Protein AF-A0A972NWC3-F1 (afdb_monomer_lite)

pLDDT: mean 88.54, std 6.96, range [56.31, 97.44]

Structure (mmCIF, N/CA/C/O backbone):
data_AF-A0A972NWC3-F1
#
_entry.id   AF-A0A972NWC3-F1
#
loop_
_atom_site.group_PDB
_atom_site.id
_atom_site.type_symbol
_atom_site.label_atom_id
_atom_site.label_alt_id
_atom_site.label_comp_id
_atom_site.label_asym_id
_atom_site.label_entity_id
_atom_site.label_seq_id
_atom_site.pdbx_PDB_ins_code
_atom_site.Cartn_x
_atom_site.Cartn_y
_atom_site.Cartn_z
_atom_site.occupancy
_atom_site.B_iso_or_equiv
_atom_site.auth_seq_id
_atom_site.auth_comp_id
_atom_site.auth_asym_id
_atom_site.auth_atom_id
_atom_site.pdbx_PDB_model_num
ATOM 1 N N . MET A 1 1 ? 8.648 5.013 10.242 1.00 74.88 1 MET A N 1
ATOM 2 C CA . MET A 1 1 ? 7.779 6.076 9.704 1.00 74.88 1 MET A CA 1
ATOM 3 C C . MET A 1 1 ? 7.650 7.097 10.802 1.00 74.88 1 MET A C 1
ATOM 5 O O . MET A 1 1 ? 7.543 6.659 11.938 1.00 74.88 1 MET A O 1
ATOM 9 N N . LEU A 1 2 ? 7.761 8.385 10.495 1.00 85.00 2 LEU A N 1
ATOM 10 C CA . LEU A 1 2 ? 7.490 9.434 11.475 1.00 85.00 2 LEU A CA 1
ATOM 11 C C . LEU A 1 2 ? 5.994 9.753 11.473 1.00 85.00 2 LEU A C 1
ATOM 13 O O . LEU A 1 2 ? 5.282 9.457 10.506 1.00 85.00 2 LEU A O 1
ATOM 17 N N . GLU A 1 3 ? 5.509 10.320 12.574 1.00 88.06 3 GLU A N 1
ATOM 18 C CA . GLU A 1 3 ? 4.138 10.820 12.646 1.00 88.06 3 GLU A CA 1
ATOM 19 C C . GLU A 1 3 ? 3.925 11.907 11.593 1.00 88.06 3 GLU A C 1
ATOM 21 O O . GLU A 1 3 ? 4.874 12.518 11.096 1.00 88.06 3 GLU A O 1
ATOM 26 N N . HIS A 1 4 ? 2.674 12.087 11.176 1.00 87.69 4 HIS A N 1
ATOM 27 C CA . HIS A 1 4 ? 2.294 13.115 10.204 1.00 87.69 4 HIS A CA 1
ATOM 28 C C . HIS A 1 4 ? 3.095 13.104 8.890 1.00 87.69 4 HIS A C 1
ATOM 30 O O . HIS A 1 4 ? 3.149 14.116 8.191 1.00 87.69 4 HIS A O 1
ATOM 36 N N . GLN A 1 5 ? 3.691 11.961 8.526 1.00 88.06 5 GLN A N 1
ATOM 37 C CA . GLN A 1 5 ? 4.565 11.814 7.358 1.00 88.06 5 GLN A CA 1
ATOM 38 C C . GLN A 1 5 ? 5.734 12.821 7.339 1.00 88.06 5 GLN A C 1
ATOM 40 O O . GLN A 1 5 ? 6.128 13.287 6.269 1.00 88.06 5 GLN A O 1
ATOM 45 N N . GLU A 1 6 ? 6.301 13.179 8.495 1.00 91.00 6 GLU A N 1
ATOM 46 C CA . GLU A 1 6 ? 7.448 14.102 8.573 1.00 91.00 6 GLU A CA 1
ATOM 47 C C . GLU A 1 6 ? 8.697 13.579 7.842 1.00 91.00 6 GLU A C 1
ATOM 49 O O . GLU A 1 6 ? 9.524 14.359 7.374 1.00 91.00 6 GLU A O 1
ATOM 54 N N . ASP A 1 7 ? 8.811 12.261 7.666 1.00 90.56 7 ASP A N 1
ATOM 55 C CA . ASP A 1 7 ? 9.839 11.617 6.847 1.00 90.56 7 ASP A CA 1
ATOM 56 C C . ASP A 1 7 ? 9.438 11.470 5.364 1.00 90.56 7 ASP A C 1
ATOM 58 O O . ASP A 1 7 ? 10.082 10.731 4.614 1.00 90.56 7 ASP A O 1
ATOM 62 N N . GLY A 1 8 ? 8.378 12.152 4.928 1.00 89.75 8 GLY A N 1
ATOM 63 C CA . GLY A 1 8 ? 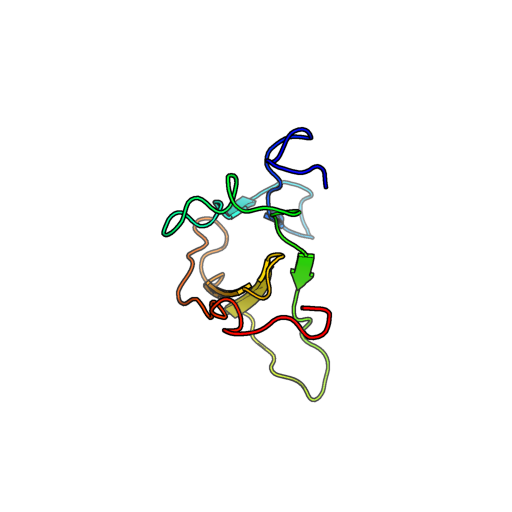7.867 12.160 3.558 1.00 89.75 8 GLY A CA 1
ATOM 64 C C . GLY A 1 8 ? 6.843 11.062 3.255 1.00 89.75 8 GLY A C 1
ATOM 65 O O . GLY A 1 8 ? 6.748 10.046 3.949 1.00 89.75 8 GLY A O 1
ATOM 66 N N . GLU A 1 9 ? 6.083 11.262 2.176 1.00 87.44 9 GLU A N 1
ATOM 67 C CA . GLU A 1 9 ? 5.071 10.315 1.698 1.00 87.44 9 GLU A CA 1
ATOM 68 C C . GLU A 1 9 ? 5.705 8.978 1.285 1.00 87.44 9 GLU A C 1
ATOM 70 O O . GLU A 1 9 ? 6.735 8.928 0.608 1.00 87.44 9 GLU A O 1
ATOM 75 N N . LYS A 1 10 ? 5.087 7.871 1.711 1.00 87.19 10 LYS A N 1
ATOM 76 C CA . LYS A 1 10 ? 5.566 6.513 1.429 1.00 87.19 10 LYS A CA 1
ATOM 77 C C . LYS A 1 10 ? 4.725 5.888 0.326 1.00 87.19 10 LYS A C 1
ATOM 79 O O . LYS A 1 10 ? 3.528 5.687 0.509 1.00 87.19 10 LYS A O 1
ATOM 84 N N . PHE A 1 11 ? 5.348 5.556 -0.796 1.00 88.56 11 PHE A N 1
ATOM 85 C CA . PHE A 1 11 ? 4.667 4.955 -1.941 1.00 88.56 11 PHE A CA 1
ATOM 86 C C . PHE A 1 11 ? 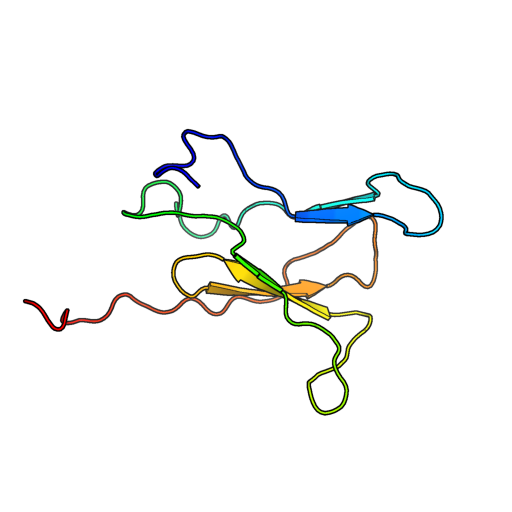4.841 3.439 -1.967 1.00 88.56 11 PHE A C 1
ATOM 88 O O . PHE A 1 11 ? 5.883 2.915 -1.569 1.00 88.56 11 PHE A O 1
ATOM 95 N N . ILE A 1 12 ? 3.841 2.753 -2.515 1.00 91.00 12 ILE A N 1
ATOM 96 C CA . ILE A 1 12 ? 4.021 1.414 -3.077 1.00 91.00 12 ILE A CA 1
ATOM 97 C C . ILE A 1 12 ? 4.372 1.610 -4.552 1.00 91.00 12 ILE A C 1
ATOM 99 O O . ILE A 1 12 ? 3.696 2.368 -5.253 1.00 91.00 12 ILE A O 1
ATOM 103 N N . TRP A 1 13 ? 5.424 0.938 -5.008 1.00 92.06 13 TRP A N 1
ATOM 104 C CA . TRP A 1 13 ? 5.887 0.979 -6.393 1.00 92.06 13 TRP A CA 1
ATOM 105 C C . TRP A 1 13 ? 5.612 -0.365 -7.063 1.00 92.06 13 TRP A C 1
ATOM 107 O O . TRP A 1 13 ? 5.890 -1.412 -6.483 1.00 92.06 13 TRP A O 1
ATOM 117 N N . MET A 1 14 ? 5.071 -0.324 -8.279 1.00 91.50 14 MET A N 1
ATOM 118 C CA . MET A 1 14 ? 5.005 -1.473 -9.178 1.00 91.50 14 MET A CA 1
ATOM 119 C C . MET A 1 14 ? 6.205 -1.419 -10.123 1.00 91.50 14 MET A C 1
ATOM 121 O O . MET A 1 14 ? 6.457 -0.377 -10.731 1.00 91.50 14 MET A O 1
ATOM 125 N N . SER A 1 15 ? 6.909 -2.535 -10.278 1.00 92.50 15 SER A N 1
ATOM 126 C CA . SER A 1 15 ? 8.090 -2.644 -11.140 1.00 92.50 15 SER A CA 1
ATOM 127 C C . SER A 1 15 ? 8.060 -3.965 -11.905 1.00 92.50 15 SER A C 1
ATOM 129 O O . SER A 1 15 ? 7.551 -4.966 -11.399 1.00 92.50 15 SER A O 1
ATOM 131 N N . ASP A 1 16 ? 8.628 -3.984 -13.110 1.00 91.25 16 ASP A N 1
ATOM 132 C CA . ASP A 1 16 ? 8.841 -5.225 -13.856 1.00 91.25 16 ASP A CA 1
ATOM 133 C C . ASP A 1 16 ? 10.132 -5.903 -13.370 1.00 91.25 16 ASP A C 1
ATOM 135 O O . ASP A 1 16 ? 11.196 -5.294 -13.332 1.00 91.25 16 ASP A O 1
ATOM 139 N N . ALA A 1 17 ? 10.079 -7.182 -13.003 1.00 89.94 17 ALA A N 1
ATOM 140 C CA . ALA A 1 17 ? 11.281 -7.908 -1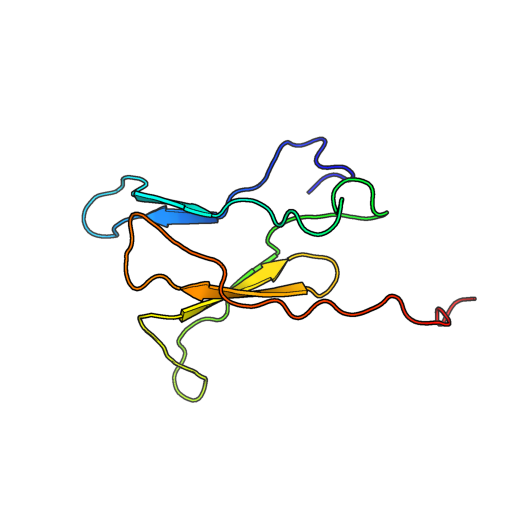2.587 1.00 89.94 17 ALA A CA 1
ATOM 141 C C . ALA A 1 17 ? 12.269 -8.160 -13.747 1.00 89.94 17 ALA A C 1
ATOM 143 O O . ALA A 1 17 ? 13.443 -8.441 -13.504 1.00 89.94 17 ALA A O 1
ATOM 144 N N . ARG A 1 18 ? 11.809 -8.079 -15.003 1.00 92.50 18 ARG A N 1
ATOM 145 C CA . ARG A 1 18 ? 12.631 -8.243 -16.216 1.00 92.50 18 ARG A CA 1
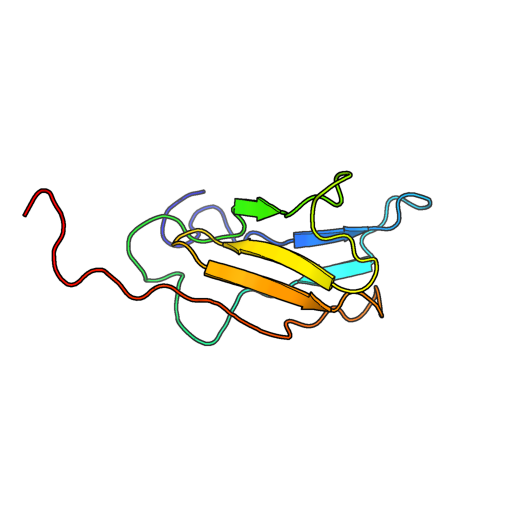ATOM 146 C C . ARG A 1 18 ? 13.407 -6.975 -16.560 1.00 92.50 18 ARG A C 1
ATOM 148 O O . ARG A 1 18 ? 14.488 -7.061 -17.135 1.00 92.50 18 ARG A O 1
ATOM 155 N N . GLU A 1 19 ? 12.857 -5.819 -16.201 1.00 88.50 19 GLU A N 1
ATOM 156 C CA . GLU A 1 19 ? 13.417 -4.500 -16.475 1.00 88.50 19 GLU A CA 1
ATOM 157 C C . GLU A 1 19 ? 13.297 -3.637 -15.215 1.00 88.50 19 GLU A C 1
ATOM 159 O O . GLU A 1 19 ? 12.180 -3.252 -14.874 1.00 88.50 19 GLU A O 1
ATOM 164 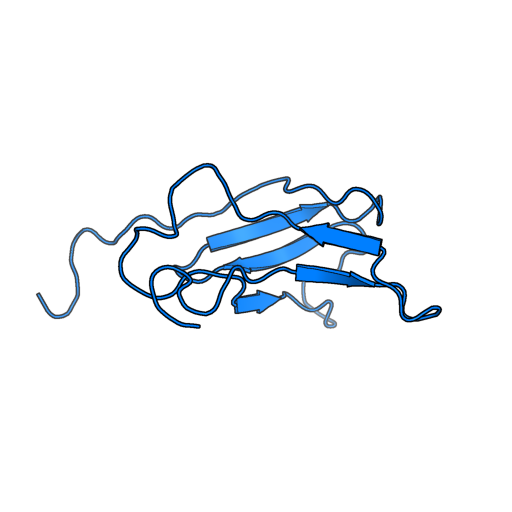N N . PRO A 1 20 ? 14.404 -3.295 -14.527 1.00 79.94 20 PRO A N 1
ATOM 165 C CA . PRO A 1 20 ? 14.385 -2.641 -13.216 1.00 79.94 20 PRO A CA 1
ATOM 166 C C . PRO A 1 20 ? 13.981 -1.160 -13.319 1.00 79.94 20 PRO A C 1
ATOM 168 O O . PRO A 1 20 ? 14.772 -0.248 -13.085 1.00 79.94 20 PRO A O 1
ATOM 171 N N . SER A 1 21 ? 12.732 -0.925 -13.699 1.00 86.69 21 SER A N 1
ATOM 172 C CA . SER A 1 21 ? 12.095 0.372 -13.856 1.00 86.69 21 SER A CA 1
ATOM 173 C C . SER A 1 21 ? 10.733 0.363 -13.164 1.00 86.69 21 SER A C 1
ATOM 175 O O . SER A 1 21 ? 10.073 -0.672 -13.037 1.00 86.69 21 SER A O 1
ATOM 177 N N . ASN A 1 22 ? 10.328 1.530 -12.671 1.00 89.69 22 ASN A N 1
ATOM 178 C CA . ASN A 1 22 ? 9.040 1.703 -12.013 1.00 89.69 22 ASN A CA 1
ATOM 179 C C . ASN A 1 22 ? 7.954 1.916 -13.070 1.00 89.69 22 ASN A C 1
ATOM 181 O O . ASN A 1 22 ? 8.040 2.857 -13.858 1.00 89.69 22 ASN A O 1
ATOM 185 N N . LEU A 1 23 ? 6.929 1.066 -13.060 1.00 92.69 23 LEU A N 1
ATOM 186 C CA . LEU A 1 23 ? 5.782 1.142 -13.966 1.00 92.69 23 LEU A CA 1
ATOM 187 C C . LEU A 1 23 ? 4.729 2.127 -13.453 1.00 92.69 23 LEU A C 1
ATOM 189 O O . LEU A 1 23 ? 4.192 2.921 -14.222 1.00 92.69 23 LEU A O 1
ATOM 193 N N . ALA A 1 24 ? 4.440 2.074 -12.151 1.00 92.62 24 ALA A N 1
ATOM 194 C CA . ALA A 1 24 ? 3.413 2.890 -11.517 1.00 92.62 24 ALA A CA 1
ATOM 195 C C . ALA A 1 24 ? 3.656 3.049 -10.010 1.00 92.62 24 ALA A C 1
ATOM 197 O O . ALA A 1 24 ? 4.368 2.259 -9.383 1.00 92.62 24 ALA A O 1
ATOM 198 N N . THR A 1 25 ? 3.012 4.058 -9.426 1.00 91.06 25 THR A N 1
ATOM 199 C CA . THR A 1 25 ? 2.838 4.200 -7.978 1.00 91.06 25 THR A CA 1
ATOM 200 C C . THR A 1 25 ? 1.379 4.020 -7.606 1.00 91.06 25 THR A C 1
ATOM 202 O O . THR A 1 25 ? 0.478 4.357 -8.374 1.00 91.06 25 THR A O 1
ATOM 205 N N . TYR A 1 26 ? 1.146 3.534 -6.392 1.00 86.25 26 TYR A N 1
ATOM 206 C CA . TYR A 1 26 ? -0.186 3.537 -5.802 1.00 86.25 26 TYR A CA 1
ATOM 207 C C . TYR A 1 26 ? -0.359 4.812 -4.976 1.00 86.25 26 TYR A C 1
ATOM 209 O O . TYR A 1 26 ? 0.480 5.081 -4.107 1.00 86.25 26 TYR A O 1
ATOM 217 N N . PRO A 1 27 ? -1.404 5.616 -5.244 1.00 73.94 27 PRO A N 1
ATOM 218 C CA . PRO A 1 27 ? -1.646 6.831 -4.486 1.00 73.94 27 PRO A CA 1
ATOM 219 C C . PRO A 1 27 ? -2.028 6.499 -3.044 1.00 73.94 27 PRO A C 1
ATOM 221 O O . PRO A 1 27 ? -2.616 5.454 -2.763 1.00 73.94 27 PRO A O 1
ATOM 224 N N . GLN A 1 28 ? -1.736 7.423 -2.131 1.00 83.69 28 GLN A N 1
ATOM 225 C CA . GLN A 1 28 ? -2.270 7.347 -0.779 1.00 83.69 28 GLN A CA 1
ATOM 226 C C . GLN A 1 28 ? -3.810 7.381 -0.796 1.00 83.69 28 GLN A C 1
ATOM 228 O O . GLN A 1 28 ? -4.403 8.072 -1.637 1.00 83.69 28 GLN A O 1
ATOM 233 N N . PRO A 1 29 ? -4.453 6.680 0.150 1.00 86.25 29 PRO A N 1
ATOM 234 C CA . PRO A 1 29 ? -5.878 6.812 0.423 1.00 86.25 29 PRO A CA 1
ATOM 235 C C . PRO A 1 29 ? -6.288 8.268 0.645 1.00 86.25 29 PRO A C 1
ATOM 237 O O . PRO A 1 29 ? -5.524 9.041 1.226 1.00 86.25 29 PRO A O 1
ATOM 240 N N . ARG A 1 30 ? -7.483 8.652 0.186 1.00 84.38 30 ARG A N 1
ATOM 241 C CA . ARG A 1 30 ? -7.942 10.059 0.199 1.00 84.38 30 ARG A CA 1
ATOM 242 C C . ARG A 1 30 ? -9.313 10.271 0.831 1.00 84.38 30 ARG A C 1
ATOM 244 O O . ARG A 1 30 ? -9.796 11.397 0.862 1.00 84.38 30 ARG A O 1
ATOM 251 N N . GLU A 1 31 ? -9.962 9.212 1.293 1.00 87.81 31 GLU A N 1
ATOM 252 C CA . GLU A 1 31 ? -11.286 9.280 1.909 1.00 87.81 31 GLU A CA 1
ATOM 253 C C . GLU A 1 31 ? -11.263 9.930 3.299 1.00 87.81 31 GLU A C 1
ATOM 255 O O . GLU A 1 31 ? -12.267 10.492 3.727 1.00 87.81 31 GLU A O 1
ATOM 260 N N . ILE A 1 32 ? -10.124 9.858 3.996 1.00 85.44 32 ILE A N 1
ATOM 261 C CA . ILE A 1 32 ? -9.888 10.425 5.326 1.00 85.44 32 ILE A CA 1
ATOM 262 C C . ILE A 1 32 ? -8.483 11.032 5.336 1.00 85.44 32 ILE A C 1
ATOM 264 O O . ILE A 1 32 ? -7.564 10.508 4.704 1.00 85.44 32 ILE A O 1
ATOM 268 N N . ASP A 1 33 ? -8.300 12.115 6.091 1.00 87.06 33 ASP A N 1
ATOM 269 C CA . ASP A 1 33 ? -6.981 12.683 6.364 1.00 87.06 33 ASP A CA 1
ATOM 270 C C . ASP A 1 33 ? -6.208 11.826 7.381 1.00 87.06 33 ASP A C 1
ATOM 272 O O . ASP A 1 33 ? -6.048 12.162 8.550 1.00 87.06 33 ASP A O 1
ATOM 276 N N . TYR A 1 34 ? -5.721 10.672 6.931 1.00 86.12 34 TYR A N 1
ATOM 277 C CA . TYR A 1 34 ? -4.951 9.767 7.782 1.00 86.12 34 TYR A CA 1
ATOM 278 C C . TYR A 1 34 ? -3.619 10.358 8.259 1.00 86.12 34 TYR A C 1
ATOM 280 O O . TYR A 1 34 ? -3.053 9.862 9.230 1.00 86.12 34 TYR A O 1
ATOM 288 N N . LYS A 1 35 ? -3.113 11.403 7.592 1.00 86.12 35 LYS A N 1
ATOM 289 C CA . LYS A 1 35 ? -1.883 12.094 7.982 1.00 86.12 35 LYS A CA 1
ATOM 290 C C . LYS A 1 35 ? -2.066 12.861 9.294 1.00 86.12 35 LYS A C 1
ATOM 292 O O . LYS A 1 35 ? -1.114 12.954 10.066 1.00 86.12 35 LYS A O 1
ATOM 297 N N . SER A 1 36 ? -3.253 13.408 9.556 1.00 87.38 36 SER A N 1
ATOM 298 C CA . SER A 1 36 ? -3.532 14.123 10.808 1.00 87.38 36 SER A CA 1
ATOM 299 C C . SER A 1 36 ? -3.939 13.211 11.965 1.00 87.38 36 SER A C 1
ATOM 301 O O . SER A 1 36 ? -3.914 13.652 13.114 1.00 87.38 36 SER A O 1
ATOM 303 N N . ASN A 1 37 ? -4.253 11.938 11.699 1.00 84.19 37 ASN A N 1
ATOM 304 C CA . ASN A 1 37 ? -4.538 10.978 12.761 1.00 84.19 37 ASN A CA 1
ATOM 305 C C . ASN A 1 37 ? -3.298 10.753 13.650 1.00 84.19 37 ASN A C 1
ATOM 307 O O . ASN A 1 37 ? -2.193 10.627 13.120 1.00 84.19 37 ASN A O 1
ATOM 311 N N . PRO A 1 38 ? -3.469 10.651 14.984 1.00 81.50 38 PRO A N 1
ATOM 312 C CA . PRO A 1 38 ? -2.382 10.286 15.889 1.00 81.50 38 PRO A CA 1
ATOM 313 C C . PRO A 1 38 ? -1.753 8.942 15.503 1.00 81.50 38 PRO A C 1
ATOM 315 O O . PRO A 1 38 ? -2.475 8.007 15.154 1.00 81.50 38 PRO A O 1
ATOM 318 N N . GLY A 1 39 ? -0.429 8.834 15.622 1.00 83.75 39 GLY A N 1
ATOM 319 C CA . GLY A 1 39 ? 0.331 7.641 15.253 1.00 83.75 39 GLY A CA 1
ATOM 320 C C . GLY A 1 39 ? 0.855 7.648 13.813 1.00 83.75 39 GLY A C 1
ATOM 321 O O . GLY A 1 39 ? 0.723 8.606 13.052 1.00 83.75 39 GLY A O 1
ATOM 322 N N . HIS A 1 40 ? 1.520 6.558 13.435 1.00 87.00 40 HIS A N 1
ATOM 323 C CA . HIS A 1 40 ? 2.155 6.435 12.128 1.00 87.00 40 HIS A CA 1
ATOM 324 C C . HIS A 1 40 ? 1.153 6.044 11.036 1.00 87.00 40 HIS A C 1
ATOM 326 O O . HIS A 1 40 ? 0.365 5.113 11.198 1.00 87.00 40 HIS A O 1
ATOM 332 N N . PHE A 1 41 ? 1.277 6.666 9.862 1.00 88.00 41 PHE A N 1
ATOM 333 C CA . PHE A 1 41 ? 0.482 6.322 8.686 1.00 88.00 41 PHE A CA 1
ATOM 334 C C . PHE A 1 41 ? 1.352 5.963 7.477 1.00 88.00 41 PHE A C 1
ATOM 336 O O . PHE A 1 41 ? 2.378 6.588 7.216 1.00 88.00 41 PHE A O 1
ATOM 343 N N . GLY A 1 42 ? 0.931 4.936 6.736 1.00 89.62 42 GLY A N 1
ATOM 344 C CA . GLY A 1 42 ? 1.566 4.488 5.497 1.00 89.62 42 GLY A CA 1
ATOM 345 C C . GLY A 1 42 ? 1.450 2.974 5.281 1.00 89.62 42 GLY A C 1
ATOM 346 O O . GLY A 1 42 ? 0.974 2.273 6.182 1.00 89.62 42 GLY A O 1
ATOM 347 N N . PRO A 1 43 ? 1.882 2.466 4.111 1.00 90.94 43 PRO A N 1
ATOM 348 C CA . PRO A 1 43 ? 1.913 1.036 3.811 1.00 90.94 43 PRO A CA 1
ATOM 349 C C . PRO A 1 43 ? 2.751 0.275 4.844 1.00 90.94 43 PRO A C 1
ATOM 351 O O . PRO A 1 43 ? 3.834 0.723 5.221 1.00 90.94 43 PRO A O 1
ATOM 354 N N . HIS A 1 44 ? 2.252 -0.868 5.307 1.00 90.25 44 HIS A N 1
ATOM 355 C CA . HIS A 1 44 ? 2.858 -1.630 6.398 1.00 90.25 44 HIS A CA 1
ATOM 356 C C . HIS A 1 44 ? 3.126 -3.091 6.046 1.00 90.25 44 HIS A C 1
ATOM 358 O O . HIS A 1 44 ? 4.109 -3.658 6.515 1.00 90.25 44 HIS A O 1
ATOM 364 N N . ASN A 1 45 ? 2.269 -3.714 5.238 1.00 90.88 45 ASN A N 1
ATOM 365 C CA . ASN A 1 45 ? 2.446 -5.106 4.844 1.00 90.88 45 ASN A CA 1
ATOM 366 C C . ASN A 1 45 ? 1.741 -5.411 3.517 1.00 90.88 45 ASN A C 1
ATOM 368 O O . ASN A 1 45 ? 0.883 -4.651 3.065 1.00 90.88 45 ASN A O 1
ATOM 372 N N . LEU A 1 46 ? 2.092 -6.548 2.925 1.00 92.06 46 LEU A N 1
ATOM 373 C CA . LEU A 1 46 ? 1.489 -7.110 1.727 1.00 92.06 46 LEU A CA 1
ATOM 374 C C . LEU A 1 46 ? 1.069 -8.559 2.002 1.00 92.06 46 LEU A C 1
ATOM 376 O O . LEU A 1 46 ? 1.800 -9.324 2.629 1.00 92.06 46 LEU A O 1
ATOM 380 N N . HIS A 1 47 ? -0.097 -8.957 1.498 1.00 95.00 47 HIS A N 1
ATOM 381 C CA . HIS A 1 47 ? -0.465 -10.368 1.417 1.00 95.00 47 HIS A CA 1
ATOM 382 C C . HIS A 1 47 ? 0.307 -11.052 0.287 1.00 95.00 47 HIS A C 1
ATOM 384 O O . HIS A 1 47 ? 0.108 -10.747 -0.888 1.00 95.00 47 HIS A O 1
ATOM 390 N N . GLU A 1 48 ? 1.173 -11.998 0.638 1.00 94.81 48 GLU A N 1
ATOM 391 C CA . GLU A 1 48 ? 1.923 -12.788 -0.336 1.00 94.81 48 GLU A CA 1
ATOM 392 C C . GLU A 1 48 ? 1.113 -13.987 -0.854 1.00 94.81 48 GLU A C 1
ATOM 394 O O . GLU A 1 48 ? 0.477 -14.715 -0.083 1.00 94.81 48 GLU A O 1
ATOM 399 N N . ASN A 1 49 ? 1.235 -14.253 -2.158 1.00 96.12 49 ASN A N 1
ATOM 400 C CA . ASN A 1 49 ? 0.676 -15.420 -2.846 1.00 96.12 49 ASN A CA 1
ATOM 401 C C . ASN A 1 49 ? 1.389 -16.729 -2.435 1.00 96.12 49 ASN A C 1
ATOM 403 O O . ASN A 1 49 ? 2.123 -17.335 -3.218 1.00 96.12 49 ASN A O 1
ATOM 407 N N . ARG A 1 50 ? 1.199 -17.166 -1.187 1.00 96.56 50 ARG A N 1
ATOM 408 C CA . ARG A 1 50 ? 1.754 -18.416 -0.647 1.00 96.56 50 ARG A CA 1
ATOM 409 C C . ARG A 1 50 ? 0.793 -19.593 -0.886 1.00 96.56 50 ARG A C 1
ATOM 411 O O . ARG A 1 50 ? -0.422 -19.409 -0.829 1.00 96.56 50 ARG A O 1
ATOM 418 N N . PRO A 1 51 ? 1.293 -20.824 -1.105 1.00 96.88 51 PRO A N 1
ATOM 419 C CA . PRO A 1 51 ? 0.430 -22.000 -1.209 1.00 96.88 51 PRO A CA 1
ATOM 420 C C . PRO A 1 51 ? -0.488 -22.152 0.014 1.00 96.88 51 PRO A C 1
ATOM 422 O O . PRO A 1 51 ? -0.025 -22.080 1.151 1.00 96.88 51 PRO A O 1
ATOM 425 N N . GLY A 1 52 ? -1.784 -22.378 -0.221 1.00 96.75 52 GLY A N 1
ATOM 426 C CA . GLY A 1 52 ? -2.783 -22.541 0.843 1.00 96.75 52 GLY A CA 1
ATOM 427 C C . GLY A 1 52 ? -3.414 -21.241 1.360 1.00 96.75 52 GLY A C 1
ATOM 428 O O . GLY A 1 52 ? -4.263 -21.307 2.245 1.00 96.75 52 GLY A O 1
ATOM 429 N N . SER A 1 53 ? -3.047 -20.077 0.816 1.00 96.56 53 SER A N 1
ATOM 430 C CA . SER A 1 53 ? -3.762 -18.812 1.023 1.00 96.56 53 SER A CA 1
ATOM 431 C C . SER A 1 53 ? -4.472 -18.364 -0.262 1.00 96.56 53 SER A C 1
ATOM 433 O O . SER A 1 53 ? -4.443 -19.059 -1.280 1.00 96.56 53 SER A O 1
ATOM 435 N N . PHE A 1 54 ? -5.155 -17.217 -0.218 1.00 96.31 54 PHE A N 1
ATOM 436 C CA . PHE A 1 54 ? -5.674 -16.592 -1.433 1.00 96.31 54 PHE A CA 1
ATOM 437 C C . PHE A 1 54 ? -4.511 -16.236 -2.372 1.00 96.31 54 PHE A C 1
ATOM 439 O O . PHE A 1 54 ? -3.552 -15.599 -1.937 1.00 96.31 54 PHE A O 1
ATOM 446 N N . VAL A 1 55 ? -4.608 -16.639 -3.641 1.00 97.44 55 VAL A N 1
ATOM 447 C CA . VAL A 1 55 ? -3.607 -16.368 -4.680 1.00 97.44 55 VAL A CA 1
ATOM 448 C C . VAL A 1 55 ? -4.281 -15.685 -5.861 1.00 97.44 55 VAL A C 1
ATOM 450 O O . VAL A 1 55 ? -5.277 -16.194 -6.372 1.00 97.44 55 VAL A O 1
ATOM 453 N N . SER A 1 56 ? -3.735 -14.553 -6.305 1.00 96.56 56 SER A N 1
ATOM 454 C CA . SER A 1 56 ? -4.246 -13.814 -7.464 1.00 96.56 56 SER A CA 1
ATOM 455 C C . SER A 1 56 ? -3.132 -13.106 -8.234 1.00 96.56 56 SER A C 1
ATOM 457 O O . SER A 1 56 ? -2.160 -12.642 -7.637 1.00 96.56 56 SER A O 1
ATOM 459 N N . SER A 1 57 ? -3.278 -13.024 -9.557 1.00 95.38 57 SER A N 1
ATOM 460 C CA . SER A 1 57 ? -2.479 -12.157 -10.436 1.00 95.38 57 SER A CA 1
ATOM 461 C C . SER A 1 57 ? -3.071 -10.760 -10.597 1.00 95.38 57 SER A C 1
ATOM 463 O O . SER A 1 57 ? -2.365 -9.855 -11.024 1.00 95.38 57 SER A O 1
ATOM 465 N N . ASP A 1 58 ? -4.348 -10.595 -10.252 1.00 96.12 58 ASP A N 1
ATOM 466 C CA . ASP A 1 58 ? -5.130 -9.406 -10.598 1.00 96.12 58 ASP A CA 1
ATOM 467 C C . ASP A 1 58 ? -5.413 -8.548 -9.365 1.00 96.12 58 ASP A C 1
ATOM 469 O O . ASP A 1 58 ? -5.646 -7.354 -9.488 1.00 96.12 58 ASP A O 1
ATOM 473 N N . LEU A 1 59 ? -5.380 -9.143 -8.167 1.00 96.12 59 LEU A N 1
ATOM 474 C CA . LEU A 1 59 ? -5.642 -8.453 -6.906 1.00 96.12 59 LEU A CA 1
ATOM 475 C C . LEU A 1 59 ? -4.453 -8.549 -5.957 1.00 96.12 59 LEU A C 1
ATOM 477 O O . LEU A 1 59 ? -4.025 -9.640 -5.579 1.00 96.12 59 LEU A O 1
ATOM 481 N N . MET A 1 60 ? -3.993 -7.388 -5.501 1.00 94.88 60 MET A N 1
ATOM 482 C CA . MET A 1 60 ? -2.957 -7.226 -4.489 1.00 94.88 60 MET A CA 1
ATOM 483 C C . MET A 1 60 ? -3.573 -6.663 -3.202 1.00 94.88 60 MET A C 1
ATOM 485 O O . MET A 1 60 ? -4.283 -5.666 -3.250 1.00 94.88 60 MET A O 1
ATOM 489 N N . PHE A 1 61 ? -3.298 -7.262 -2.039 1.00 95.00 61 PHE A N 1
ATOM 490 C CA . PHE A 1 61 ? -3.839 -6.785 -0.757 1.00 95.00 61 PHE A CA 1
ATOM 491 C C . PHE A 1 61 ? -2.729 -6.185 0.085 1.00 95.00 61 PHE A C 1
ATOM 493 O O . PHE A 1 61 ? -1.851 -6.903 0.560 1.00 95.00 61 PHE A O 1
ATOM 500 N N . VAL A 1 62 ? -2.798 -4.880 0.311 1.00 93.88 62 VAL A N 1
ATOM 501 C CA . VAL A 1 62 ? -1.858 -4.158 1.170 1.00 93.88 62 VAL A CA 1
ATOM 502 C C . VAL A 1 62 ? -2.538 -3.698 2.438 1.00 93.88 62 VAL A C 1
ATOM 504 O O . VAL A 1 62 ? -3.707 -3.308 2.444 1.00 93.88 62 VAL A O 1
ATOM 507 N N . THR A 1 63 ? -1.779 -3.727 3.525 1.00 91.50 63 THR A N 1
ATOM 508 C CA . THR A 1 63 ? -2.186 -3.093 4.766 1.00 91.50 63 THR A CA 1
ATOM 509 C C . THR A 1 63 ? -1.532 -1.732 4.876 1.00 91.50 63 THR A C 1
ATOM 511 O O . THR A 1 63 ? -0.341 -1.564 4.607 1.00 91.50 63 THR A O 1
ATOM 514 N N . TYR A 1 64 ? -2.320 -0.755 5.292 1.00 90.06 64 TYR A N 1
ATOM 515 C CA . TYR A 1 64 ? -1.817 0.493 5.832 1.00 90.06 64 TYR A CA 1
ATOM 516 C C . TYR A 1 64 ? -1.860 0.389 7.354 1.00 90.06 64 TYR A C 1
ATOM 518 O O . TYR A 1 64 ? -2.690 -0.326 7.929 1.00 90.06 64 TYR A O 1
ATOM 526 N N . GLN A 1 65 ? -0.953 1.102 8.018 1.00 86.19 65 GLN A N 1
ATOM 527 C CA . GLN A 1 65 ? -1.040 1.297 9.463 1.00 86.19 65 GLN A CA 1
ATOM 528 C C . GLN A 1 65 ? -2.432 1.827 9.851 1.00 86.19 65 GLN A C 1
ATOM 530 O O . GLN A 1 65 ? -3.158 2.366 9.017 1.00 86.19 65 GLN A O 1
ATOM 535 N N . HIS A 1 66 ? -2.806 1.639 11.118 1.00 77.75 66 HIS A N 1
ATOM 536 C CA . HIS A 1 66 ? -4.176 1.833 11.617 1.00 77.75 66 HIS A CA 1
ATOM 537 C C . HIS A 1 66 ? -5.193 0.811 11.077 1.00 77.75 66 HIS A C 1
ATOM 539 O O . HIS A 1 66 ? -6.370 1.117 10.911 1.00 77.75 66 HIS A O 1
ATOM 545 N N . ALA A 1 67 ? -4.732 -0.428 10.861 1.00 65.44 67 ALA A N 1
ATOM 546 C CA . ALA A 1 67 ? -5.563 -1.601 10.570 1.00 65.44 67 ALA A CA 1
ATOM 547 C C . ALA A 1 67 ? -6.475 -1.442 9.346 1.00 65.44 67 ALA A C 1
ATOM 549 O O . ALA A 1 67 ? -7.626 -1.884 9.327 1.00 65.44 67 ALA A O 1
ATOM 550 N N . VAL A 1 68 ? -5.930 -0.818 8.306 1.00 83.12 68 VAL A N 1
ATOM 551 C CA . VAL A 1 68 ? -6.629 -0.634 7.044 1.00 83.12 68 VAL A CA 1
ATOM 552 C C . VAL A 1 68 ? -6.136 -1.669 6.042 1.00 83.12 68 VAL A C 1
ATOM 554 O O . VAL A 1 68 ? -4.939 -1.739 5.778 1.00 83.12 68 VAL A O 1
ATOM 557 N N . VAL A 1 69 ? -7.045 -2.455 5.463 1.00 92.12 69 VAL A N 1
ATOM 558 C CA . VAL A 1 69 ? -6.742 -3.394 4.368 1.00 92.12 69 VAL A CA 1
ATOM 559 C C . VAL A 1 69 ? -7.315 -2.851 3.067 1.00 92.12 69 VAL A C 1
ATOM 561 O O . VAL A 1 69 ? -8.488 -2.480 3.018 1.00 92.12 69 VAL A O 1
ATOM 564 N N . ARG A 1 70 ? -6.500 -2.826 2.010 1.00 92.56 70 ARG A N 1
ATOM 565 C CA . ARG A 1 70 ? -6.870 -2.297 0.691 1.00 92.56 70 ARG A CA 1
ATOM 566 C C . ARG A 1 70 ? -6.539 -3.302 -0.406 1.00 92.56 70 ARG A C 1
ATOM 568 O O . ARG A 1 70 ? -5.357 -3.542 -0.667 1.00 92.56 70 ARG A O 1
ATOM 575 N N . PRO A 1 71 ? -7.560 -3.910 -1.027 1.00 94.50 71 PRO A N 1
ATOM 576 C CA . PRO A 1 71 ? -7.414 -4.617 -2.286 1.00 94.50 71 PRO A CA 1
ATOM 577 C C . PRO A 1 71 ? -7.191 -3.629 -3.436 1.00 94.50 71 PRO A C 1
ATOM 579 O O . PRO A 1 71 ? -7.922 -2.647 -3.596 1.00 94.50 71 PRO A O 1
ATOM 582 N N . LEU A 1 72 ? -6.191 -3.927 -4.249 1.00 93.56 72 LEU A N 1
ATOM 583 C CA . LEU A 1 72 ? -5.776 -3.159 -5.409 1.00 93.56 72 LEU A CA 1
ATOM 584 C C . LEU A 1 72 ? -5.903 -4.051 -6.645 1.00 93.56 72 LEU A C 1
ATOM 586 O O . LEU A 1 72 ? -5.363 -5.154 -6.642 1.00 93.56 72 LEU A O 1
ATOM 590 N N . ASP A 1 73 ? -6.596 -3.578 -7.676 1.00 94.94 73 ASP A N 1
ATOM 591 C CA . ASP A 1 73 ? -6.567 -4.168 -9.012 1.00 94.94 73 ASP A CA 1
ATOM 592 C C . ASP A 1 73 ? -5.253 -3.792 -9.697 1.00 94.94 73 ASP A C 1
ATOM 594 O O . ASP A 1 73 ? -4.895 -2.613 -9.811 1.00 94.94 73 ASP A O 1
ATOM 598 N N . VAL A 1 74 ? -4.521 -4.825 -10.097 1.00 94.75 74 VAL A N 1
ATOM 599 C CA . VAL A 1 74 ? -3.201 -4.754 -10.721 1.00 94.75 74 VAL A CA 1
ATOM 600 C C . VAL A 1 74 ? -3.171 -5.456 -12.080 1.00 94.75 74 VAL A C 1
ATOM 602 O O . VAL A 1 74 ? -2.094 -5.638 -12.646 1.00 94.75 74 VAL A O 1
ATOM 605 N N . SER A 1 75 ? -4.341 -5.822 -12.618 1.00 95.44 75 SER A N 1
ATOM 606 C CA . SER A 1 75 ? -4.475 -6.457 -13.935 1.00 95.44 75 SER A CA 1
ATOM 607 C C . SER A 1 75 ? -3.964 -5.571 -15.078 1.00 95.44 75 SER A C 1
ATOM 609 O O . SER A 1 75 ? -3.479 -6.091 -16.081 1.00 95.44 75 SER A O 1
ATOM 611 N N . GLU A 1 76 ? -4.000 -4.244 -14.898 1.00 94.12 76 GLU A N 1
ATOM 612 C CA . GLU A 1 76 ? -3.378 -3.254 -15.780 1.00 94.12 76 GLU A CA 1
ATOM 613 C C . GLU A 1 76 ? -2.174 -2.586 -15.071 1.00 94.12 76 GLU A C 1
ATOM 615 O O . GLU A 1 76 ? -2.350 -1.608 -14.332 1.00 94.12 76 GLU A O 1
ATOM 620 N N . PRO A 1 77 ? -0.928 -3.066 -15.277 1.00 90.12 77 PRO A N 1
ATOM 621 C CA . PRO A 1 77 ? 0.229 -2.710 -14.439 1.00 90.12 77 PRO A CA 1
ATOM 622 C C . PRO A 1 77 ? 0.599 -1.220 -14.423 1.00 90.12 77 PRO A C 1
ATOM 624 O O . PRO A 1 77 ? 1.239 -0.744 -13.485 1.00 90.12 77 PRO A O 1
ATOM 627 N N . TYR A 1 78 ? 0.205 -0.479 -15.461 1.00 92.50 78 TYR A N 1
ATOM 628 C CA . TYR A 1 78 ? 0.467 0.957 -15.610 1.00 92.50 78 TYR A CA 1
ATOM 629 C C . TYR A 1 78 ? -0.613 1.845 -14.983 1.00 92.50 78 TYR A C 1
ATOM 631 O O . TYR A 1 78 ? -0.448 3.065 -14.921 1.00 92.50 78 TYR A O 1
ATOM 639 N N . ARG A 1 79 ? -1.746 1.267 -14.571 1.00 91.81 79 ARG A N 1
ATOM 640 C CA . ARG A 1 79 ? -2.886 1.995 -13.997 1.00 91.81 79 ARG A CA 1
ATOM 641 C C . ARG A 1 79 ? -3.517 1.221 -12.845 1.00 91.81 79 ARG A C 1
ATOM 643 O O . ARG A 1 79 ? -4.702 0.896 -12.908 1.00 91.81 79 ARG A O 1
ATOM 650 N N . PRO A 1 80 ? -2.746 0.954 -11.787 1.00 91.75 80 PRO A N 1
ATOM 651 C CA . PRO A 1 80 ? -3.315 0.320 -10.622 1.00 91.75 80 PRO A CA 1
ATOM 652 C C . PRO A 1 80 ? -4.478 1.116 -10.026 1.00 91.75 80 PRO A C 1
ATOM 654 O O . PRO A 1 80 ? -4.434 2.350 -9.970 1.00 91.75 80 PRO A O 1
ATOM 657 N N . ALA A 1 81 ? -5.479 0.405 -9.515 1.00 92.19 81 ALA A N 1
ATOM 658 C CA . ALA A 1 81 ? -6.663 1.010 -8.919 1.00 92.19 81 ALA A CA 1
ATOM 659 C C . ALA A 1 81 ? -7.012 0.358 -7.580 1.00 92.19 81 ALA A C 1
ATOM 661 O O . ALA A 1 81 ? -7.023 -0.860 -7.451 1.00 92.19 81 ALA A O 1
ATOM 662 N N . GLU A 1 82 ? -7.347 1.165 -6.575 1.00 92.81 82 GLU A N 1
ATOM 663 C CA . GLU A 1 82 ? -8.006 0.642 -5.379 1.00 92.81 82 GLU A CA 1
ATOM 664 C C . GLU A 1 82 ? -9.449 0.260 -5.720 1.00 92.81 82 GLU A C 1
ATOM 666 O O . GLU A 1 82 ? -10.170 1.051 -6.329 1.00 92.81 82 GLU A O 1
ATOM 671 N N . VAL A 1 83 ? -9.868 -0.944 -5.322 1.00 94.44 83 VAL A N 1
ATOM 672 C CA . VAL A 1 83 ? -11.223 -1.456 -5.605 1.00 94.44 83 VAL A CA 1
ATOM 673 C C . VAL A 1 83 ? -12.075 -1.652 -4.354 1.00 94.44 83 VAL A C 1
ATOM 675 O O . VAL A 1 83 ? -13.291 -1.806 -4.460 1.00 94.44 83 VAL A O 1
ATOM 678 N N . ALA A 1 84 ? -11.465 -1.638 -3.168 1.00 92.81 84 ALA A N 1
ATOM 679 C CA . ALA A 1 84 ? -12.165 -1.693 -1.891 1.00 92.81 84 ALA A CA 1
ATOM 680 C C . ALA A 1 84 ? -11.276 -1.187 -0.744 1.00 92.81 84 ALA A C 1
ATOM 682 O O . ALA A 1 84 ? -10.054 -1.104 -0.865 1.00 92.81 84 ALA A O 1
ATOM 683 N N . ALA A 1 85 ? -11.897 -0.941 0.407 1.00 91.50 85 ALA A N 1
ATOM 684 C CA . ALA A 1 85 ? -11.199 -0.671 1.654 1.00 91.50 85 ALA A CA 1
ATOM 685 C C . ALA A 1 85 ? -11.937 -1.325 2.826 1.00 91.50 85 ALA A C 1
ATOM 687 O O . ALA A 1 85 ? -13.165 -1.284 2.912 1.00 91.50 85 ALA A O 1
ATOM 688 N N . PHE A 1 86 ? -11.177 -1.906 3.750 1.00 90.50 86 PHE A N 1
ATOM 689 C CA . PHE A 1 86 ? -11.658 -2.293 5.069 1.00 90.50 86 PHE A CA 1
ATOM 690 C C . PHE A 1 86 ? -10.926 -1.450 6.108 1.00 90.50 86 PHE A C 1
ATOM 692 O O . PHE A 1 86 ? -9.739 -1.655 6.357 1.00 90.50 86 PHE A O 1
ATOM 699 N N . VAL A 1 87 ? -11.636 -0.479 6.680 1.00 86.12 87 VAL A N 1
ATOM 700 C CA . VAL A 1 87 ? -11.120 0.465 7.677 1.00 86.12 87 VAL A CA 1
ATOM 701 C C . VAL A 1 87 ? -11.776 0.136 9.010 1.00 86.12 87 VAL A C 1
ATOM 703 O O . VAL A 1 87 ? -12.995 0.249 9.146 1.00 86.12 87 VAL A O 1
ATOM 706 N N . GLN A 1 88 ? -10.986 -0.289 9.995 1.00 77.50 88 GLN A N 1
ATOM 707 C CA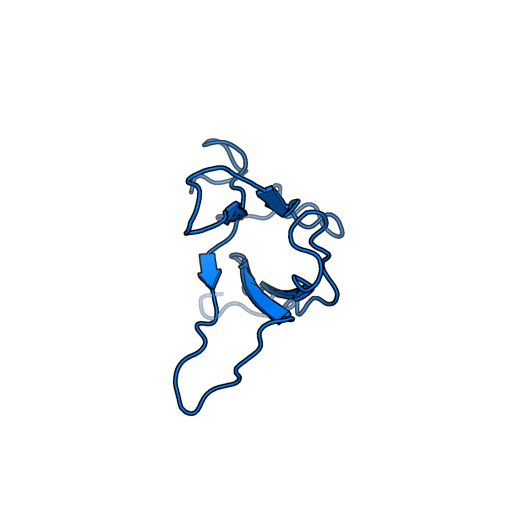 . GLN A 1 88 ? -11.514 -0.505 11.339 1.00 77.50 88 GLN A CA 1
ATOM 708 C C . GLN A 1 88 ? -11.820 0.839 12.007 1.00 77.50 88 GLN A C 1
ATOM 710 O O . GLN A 1 88 ? -11.013 1.767 11.977 1.00 77.50 88 GLN A O 1
ATOM 715 N N . SER A 1 89 ? -12.993 0.943 12.630 1.00 75.62 89 SER A N 1
ATOM 716 C CA . SER A 1 89 ? -13.331 2.086 13.476 1.00 75.62 89 SER A CA 1
ATOM 717 C C . SER A 1 89 ? -12.505 2.062 14.759 1.00 75.62 89 SER A C 1
ATOM 719 O O . SER A 1 89 ? -12.219 0.989 15.295 1.00 75.62 89 SER A O 1
ATOM 721 N N . GLN A 1 90 ? -12.203 3.240 15.305 1.00 75.88 90 GLN A N 1
ATOM 722 C CA . GLN A 1 90 ? -11.597 3.345 16.629 1.00 75.88 90 GLN A CA 1
ATOM 723 C C . GLN A 1 90 ? -12.473 2.616 17.670 1.00 75.88 90 GLN A C 1
ATOM 725 O O . GLN A 1 90 ? -13.698 2.786 17.659 1.00 75.88 90 GLN A O 1
ATOM 730 N N . PRO A 1 91 ? -11.888 1.794 18.559 1.00 77.31 91 PRO A N 1
ATOM 731 C CA . PRO A 1 91 ? -12.648 1.143 19.617 1.00 77.31 91 PRO A CA 1
ATOM 732 C C . PRO A 1 91 ? -13.255 2.187 20.562 1.00 77.31 91 PRO A C 1
ATOM 734 O O . PRO A 1 91 ? -12.628 3.196 20.877 1.00 77.31 91 PRO A O 1
ATOM 737 N N . SER A 1 92 ? -14.466 1.922 21.055 1.00 84.00 92 SER A N 1
ATOM 738 C CA . SER A 1 92 ? -15.183 2.818 21.978 1.00 84.00 92 SER A CA 1
ATOM 739 C C . SER A 1 92 ? -14.534 2.929 23.359 1.00 84.00 92 SER A C 1
ATOM 741 O O . SER A 1 92 ? -14.845 3.847 24.114 1.00 84.00 92 SER A O 1
ATOM 743 N N . ARG A 1 93 ? -13.640 1.996 23.697 1.00 84.00 93 ARG A N 1
ATOM 744 C CA . ARG A 1 93 ? -12.855 1.998 24.927 1.00 84.00 93 ARG A CA 1
ATOM 745 C C . ARG A 1 93 ? -11.471 1.420 24.661 1.00 84.00 93 ARG A C 1
ATOM 747 O O . ARG A 1 93 ? -11.353 0.352 24.062 1.00 84.00 93 ARG A O 1
ATOM 754 N N . LEU A 1 94 ? -10.440 2.113 25.136 1.00 81.00 94 LEU A N 1
ATOM 755 C CA . LEU A 1 94 ? -9.077 1.591 25.190 1.00 81.00 94 LEU A CA 1
ATOM 756 C C . LEU A 1 94 ? -8.895 0.800 26.487 1.00 81.00 94 LEU A C 1
ATOM 758 O O . LEU A 1 94 ? -9.454 1.166 27.516 1.00 81.00 94 LEU A O 1
ATOM 762 N N . MET A 1 95 ? -8.139 -0.296 26.430 1.00 78.38 95 MET A N 1
ATOM 763 C CA . MET A 1 95 ? -7.979 -1.221 27.561 1.00 78.38 95 MET A CA 1
ATOM 764 C C . MET A 1 95 ? -7.348 -0.553 28.792 1.00 78.38 95 MET A C 1
ATOM 766 O O . MET A 1 95 ? -7.683 -0.914 29.917 1.00 78.38 95 MET A O 1
ATOM 770 N N . ASP A 1 96 ? -6.508 0.457 28.558 1.00 78.31 96 ASP A N 1
ATOM 771 C CA . ASP A 1 96 ? -5.745 1.171 29.585 1.00 78.31 96 ASP A CA 1
ATOM 772 C C . ASP A 1 96 ? -6.413 2.493 30.023 1.00 78.31 96 ASP A C 1
ATOM 774 O O . ASP A 1 96 ? -5.772 3.321 30.675 1.00 78.31 96 ASP A O 1
ATOM 778 N N . GLN A 1 97 ? -7.686 2.707 29.652 1.00 56.31 97 GLN A N 1
ATOM 779 C CA . GLN A 1 97 ? -8.524 3.828 30.105 1.00 56.31 97 GLN A CA 1
ATOM 780 C C . GLN A 1 97 ? -9.719 3.393 30.973 1.00 56.31 97 GLN A C 1
ATOM 782 O O . GLN A 1 97 ? -10.418 2.380 30.682 1.00 56.31 97 GLN A O 1
#

Sequence (97 aa):
MLEHQEDGEKFIWMSDAREPSNLATYPQPREIDYKSNPGHFGPHNLHENRPGSFVSSDLMFVTYQHAVVRPLDVSEPYRPAEVAAFVQSQPSRLMDQ

Foldseek 3Di:
DDQLCPVHADWDFQADPVDGDTLDTDDDDDPDPPSPDPDDWDWDDWDDQDPPDDHDPQWTWTDIPQGKIWIWGCVPVNDIDTDDMDHDDDDPDDPVD

Radius of gyration: 15.28 Å; chains: 1; bounding box: 30×37×47 Å

Secondary structure (DSSP, 8-state):
--GGGTT-PPPEEEE-SSS-SEEEEEPPP-SS-TTTSSS--SEEEE----TTS---SSEEEEEETTTEEEEEE-SSTTS-EE---EEPPPPSS-TT-

Organism: NCBI:txid2675747